Protein AF-D0MU44-F1 (afdb_monomer_lite)

Sequence (101 aa):
MEDTTGSRAKLRHSKRHGQLVLDAGSQSVQLVYPRIGRFFQRKFEQPLKCVMGRKLLRVYSSNGKRNFTCRLLSEDDATKCSETLRSFGVEVIAVGELMLR

Structure (mmCIF, N/CA/C/O backbone):
data_AF-D0MU44-F1
#
_entry.id   AF-D0MU44-F1
#
loop_
_atom_site.group_PDB
_atom_site.id
_atom_site.type_symbol
_atom_site.label_atom_id
_atom_site.label_alt_id
_atom_site.label_comp_id
_atom_site.label_asym_id
_atom_site.label_entity_id
_atom_site.label_seq_id
_atom_site.pdbx_PDB_ins_code
_atom_site.Cartn_x
_atom_site.Cartn_y
_atom_site.Cartn_z
_atom_site.occupancy
_atom_site.B_iso_or_equiv
_atom_site.auth_seq_id
_atom_site.auth_comp_id
_atom_site.auth_asym_id
_atom_site.auth_atom_id
_atom_site.pdbx_PDB_model_num
ATOM 1 N N . MET A 1 1 ? 22.791 -24.410 15.882 1.00 42.50 1 MET A N 1
ATOM 2 C CA . MET A 1 1 ? 22.429 -22.992 16.082 1.00 42.50 1 MET A CA 1
ATOM 3 C C . MET A 1 1 ? 23.494 -22.190 15.364 1.00 42.50 1 MET A C 1
ATOM 5 O O . MET A 1 1 ? 24.543 -21.955 15.937 1.00 42.50 1 MET A O 1
ATOM 9 N N . GLU A 1 2 ? 23.286 -21.900 14.082 1.00 28.64 2 GLU A N 1
ATOM 10 C CA . GLU A 1 2 ? 24.270 -21.185 13.265 1.00 28.64 2 GLU A CA 1
ATOM 11 C C . GLU A 1 2 ? 23.559 -20.116 12.446 1.00 28.64 2 GLU A C 1
ATOM 13 O O . GLU A 1 2 ? 22.727 -20.387 11.576 1.00 28.64 2 GLU A O 1
ATOM 18 N N . ASP A 1 3 ? 23.869 -18.883 12.821 1.00 39.47 3 ASP A N 1
ATOM 19 C CA . ASP A 1 3 ? 23.410 -17.652 12.212 1.00 39.47 3 ASP A CA 1
ATOM 20 C C . ASP A 1 3 ? 24.081 -17.504 10.838 1.00 39.47 3 ASP A C 1
ATOM 22 O O . ASP A 1 3 ? 25.163 -16.945 10.685 1.00 39.47 3 ASP A O 1
ATOM 26 N N . THR A 1 4 ? 23.451 -18.073 9.811 1.00 34.09 4 THR A N 1
ATOM 27 C CA . THR A 1 4 ? 23.919 -18.034 8.413 1.00 34.09 4 THR A CA 1
ATOM 28 C C . THR A 1 4 ? 23.493 -16.762 7.681 1.00 34.09 4 THR A C 1
ATOM 30 O O . THR A 1 4 ? 23.501 -16.702 6.449 1.00 34.09 4 THR A O 1
ATOM 33 N N . THR A 1 5 ? 23.164 -15.690 8.405 1.00 46.28 5 THR A N 1
ATOM 34 C CA . THR A 1 5 ? 22.953 -14.376 7.792 1.00 46.28 5 THR A CA 1
ATOM 35 C C . THR A 1 5 ? 24.236 -13.560 7.808 1.00 46.28 5 THR A C 1
ATOM 37 O O . THR A 1 5 ? 24.330 -12.484 8.393 1.00 46.28 5 THR A O 1
ATOM 40 N N . GLY A 1 6 ? 25.233 -14.087 7.087 1.00 35.84 6 GLY A N 1
ATOM 41 C CA . GLY A 1 6 ? 26.425 -13.347 6.697 1.00 35.84 6 GLY A CA 1
ATOM 42 C C . GLY A 1 6 ? 26.045 -11.945 6.226 1.00 35.84 6 GLY A C 1
ATOM 43 O O . GLY A 1 6 ? 25.083 -11.771 5.476 1.00 35.84 6 GLY A O 1
ATOM 44 N N . SER A 1 7 ? 26.793 -10.970 6.737 1.00 44.56 7 SER A N 1
ATOM 45 C CA . SER A 1 7 ? 26.678 -9.517 6.598 1.00 44.56 7 SER A CA 1
ATOM 46 C C . SER A 1 7 ? 26.436 -9.027 5.156 1.00 44.56 7 SER A C 1
ATOM 48 O O . SER A 1 7 ? 27.293 -8.428 4.511 1.00 44.56 7 SER A O 1
ATOM 50 N N . ARG A 1 8 ? 25.247 -9.283 4.604 1.00 49.78 8 ARG A N 1
ATOM 51 C CA . ARG A 1 8 ? 24.791 -8.734 3.326 1.00 49.78 8 ARG A CA 1
ATOM 52 C C . ARG A 1 8 ? 24.246 -7.355 3.629 1.00 49.78 8 ARG A C 1
ATOM 54 O O . ARG A 1 8 ? 23.209 -7.242 4.282 1.00 49.78 8 ARG A O 1
ATOM 61 N N . ALA A 1 9 ? 24.975 -6.326 3.200 1.00 51.66 9 ALA A N 1
ATOM 62 C CA . ALA A 1 9 ? 24.614 -4.921 3.340 1.00 51.66 9 ALA A CA 1
ATOM 63 C C . ALA A 1 9 ? 23.099 -4.736 3.157 1.00 51.66 9 ALA A C 1
ATOM 65 O O . ALA A 1 9 ? 22.578 -4.844 2.047 1.00 51.66 9 ALA A O 1
ATOM 66 N N . LYS A 1 10 ? 22.376 -4.534 4.270 1.00 56.22 10 LYS A N 1
ATOM 67 C CA . LYS A 1 10 ? 20.921 -4.357 4.258 1.00 56.22 10 LYS A CA 1
ATOM 68 C C . LYS A 1 10 ? 20.635 -3.180 3.342 1.00 56.22 10 LYS A C 1
ATOM 70 O O . LYS A 1 10 ? 21.010 -2.053 3.664 1.00 56.22 10 LYS A O 1
ATOM 75 N N . LEU A 1 11 ? 20.002 -3.445 2.204 1.00 60.81 11 LEU A N 1
ATOM 76 C CA . LEU A 1 11 ? 19.701 -2.420 1.221 1.00 60.81 11 LEU A CA 1
ATOM 77 C C . LEU A 1 11 ? 18.676 -1.456 1.840 1.00 60.81 11 LEU A C 1
ATOM 79 O O . LEU A 1 11 ? 17.478 -1.728 1.858 1.00 60.81 11 LEU A O 1
ATOM 83 N N . ARG A 1 12 ? 19.159 -0.362 2.443 1.00 65.62 12 ARG A N 1
ATOM 84 C CA . ARG A 1 12 ? 18.305 0.642 3.099 1.00 65.62 12 ARG A CA 1
ATOM 85 C C . ARG A 1 12 ? 17.543 1.482 2.077 1.00 65.62 12 ARG A C 1
ATOM 87 O O . ARG A 1 12 ? 16.447 1.942 2.370 1.00 65.62 12 ARG A O 1
ATOM 94 N N . HIS A 1 13 ? 18.118 1.660 0.889 1.00 70.25 13 HIS A N 1
ATOM 95 C CA . HIS A 1 13 ? 17.549 2.441 -0.199 1.00 70.25 13 HIS A CA 1
ATOM 96 C C . HIS A 1 13 ? 17.926 1.822 -1.551 1.00 70.25 13 HIS A C 1
ATOM 98 O O . HIS A 1 13 ? 19.035 1.315 -1.721 1.00 70.25 13 HIS A O 1
ATOM 104 N N . SER A 1 14 ? 17.001 1.861 -2.510 1.00 74.94 14 SER A N 1
ATOM 105 C CA . SER A 1 14 ? 17.200 1.379 -3.877 1.00 74.94 14 SER A CA 1
ATOM 106 C C . SER A 1 14 ? 16.534 2.329 -4.856 1.00 74.94 14 SER A C 1
ATOM 108 O O . SER A 1 14 ? 15.404 2.746 -4.626 1.00 74.94 14 SER A O 1
ATOM 110 N N . LYS A 1 15 ? 17.199 2.595 -5.983 1.00 80.56 15 LYS A N 1
ATOM 111 C CA . LYS A 1 15 ? 16.575 3.220 -7.161 1.00 80.56 15 LYS A CA 1
ATOM 112 C C . LYS A 1 15 ? 16.070 2.188 -8.180 1.00 80.56 15 LYS A C 1
ATOM 114 O O . LYS A 1 15 ? 15.607 2.562 -9.249 1.00 80.56 15 LYS A O 1
ATOM 119 N N . ARG A 1 16 ? 16.229 0.888 -7.902 1.00 84.31 16 ARG A N 1
ATOM 120 C CA . ARG A 1 16 ? 15.842 -0.181 -8.835 1.00 84.31 16 ARG A CA 1
ATOM 121 C C . ARG A 1 16 ? 14.328 -0.362 -8.839 1.00 84.31 16 ARG A C 1
ATOM 123 O O . ARG A 1 16 ? 13.676 -0.088 -7.840 1.00 84.31 16 ARG A O 1
ATOM 130 N N . HIS A 1 17 ? 13.790 -0.889 -9.933 1.00 87.06 17 HIS A N 1
ATOM 131 C CA . HIS A 1 17 ? 12.416 -1.380 -9.945 1.00 87.06 17 HIS A CA 1
ATOM 132 C C . HIS A 1 17 ? 12.327 -2.712 -9.197 1.00 87.06 17 HIS A C 1
ATOM 134 O O . HIS A 1 17 ? 13.216 -3.564 -9.297 1.00 87.06 17 HIS A O 1
ATOM 140 N N . GLY A 1 18 ? 11.259 -2.854 -8.423 1.00 88.00 18 GLY A N 1
ATOM 141 C CA . GLY A 1 18 ? 10.900 -4.064 -7.700 1.00 88.00 18 GLY A CA 1
ATOM 142 C C . GLY A 1 18 ? 9.417 -4.358 -7.886 1.00 88.00 18 GLY A C 1
ATOM 143 O O . GLY A 1 18 ? 8.705 -3.605 -8.546 1.00 88.00 18 GLY A O 1
ATOM 144 N N . GLN A 1 19 ? 8.965 -5.451 -7.289 1.00 90.12 19 GLN A N 1
ATOM 145 C CA . GLN A 1 19 ? 7.572 -5.865 -7.293 1.00 90.12 19 GLN A CA 1
ATOM 146 C C . GLN A 1 19 ? 6.979 -5.645 -5.902 1.00 90.12 19 GLN A C 1
ATOM 148 O O . GLN A 1 19 ? 7.497 -6.178 -4.916 1.00 90.12 19 GLN A O 1
ATOM 153 N N . LEU A 1 20 ? 5.906 -4.856 -5.837 1.00 92.25 20 LEU A N 1
ATOM 154 C CA . LEU A 1 20 ? 5.029 -4.772 -4.675 1.00 92.25 20 LEU A CA 1
ATOM 155 C C . LEU A 1 20 ? 3.900 -5.788 -4.871 1.00 92.25 20 LEU A C 1
ATOM 157 O O . LEU A 1 20 ? 3.189 -5.734 -5.869 1.00 92.25 20 LEU A O 1
ATOM 161 N N . VAL A 1 21 ? 3.763 -6.721 -3.938 1.00 92.56 21 VAL A N 1
ATOM 162 C CA . VAL A 1 21 ? 2.729 -7.756 -3.930 1.00 92.56 21 VAL A CA 1
ATOM 163 C C . VAL A 1 21 ? 1.800 -7.476 -2.758 1.00 92.56 21 VAL A C 1
ATOM 165 O O . VAL A 1 21 ? 2.260 -7.348 -1.622 1.00 92.56 21 VAL A O 1
ATOM 168 N N . LEU A 1 22 ? 0.507 -7.368 -3.048 1.00 92.94 22 LEU A N 1
ATOM 169 C CA . LEU A 1 22 ? -0.564 -7.250 -2.066 1.00 92.94 22 LEU A CA 1
ATOM 170 C C . LEU A 1 22 ? -1.386 -8.533 -2.161 1.00 92.94 22 LEU A C 1
ATOM 172 O O . LEU A 1 22 ? -1.893 -8.850 -3.234 1.00 92.94 22 LEU A O 1
ATOM 176 N N . ASP A 1 23 ? -1.482 -9.277 -1.068 1.00 91.50 23 ASP A N 1
ATOM 177 C CA . ASP A 1 23 ? -2.239 -10.524 -1.011 1.00 91.50 23 ASP A CA 1
ATOM 178 C C . ASP A 1 23 ? -3.396 -10.361 -0.028 1.00 91.50 23 ASP A C 1
ATOM 180 O O . ASP A 1 23 ? -3.188 -10.270 1.182 1.00 91.50 23 ASP A O 1
ATOM 184 N N . ALA A 1 24 ? -4.612 -10.316 -0.573 1.00 87.06 24 ALA A N 1
ATOM 185 C CA . ALA A 1 24 ? -5.841 -10.177 0.197 1.00 87.06 24 ALA A CA 1
ATOM 186 C C . ALA A 1 24 ? -6.180 -11.419 1.018 1.00 87.06 24 ALA A C 1
ATOM 188 O O . ALA A 1 24 ? -6.709 -11.284 2.118 1.00 87.06 24 ALA A O 1
ATOM 189 N N . GLY A 1 25 ? -5.844 -12.612 0.517 1.00 88.75 25 GLY A N 1
ATOM 190 C CA . GLY A 1 25 ? -6.128 -13.865 1.211 1.00 88.75 25 GLY A CA 1
ATOM 191 C C . GLY A 1 25 ? -5.303 -13.996 2.486 1.00 88.75 25 GLY A C 1
ATOM 192 O O . GLY A 1 25 ? -5.830 -14.369 3.529 1.00 88.75 25 GLY A O 1
ATOM 193 N N . SER A 1 26 ? -4.022 -13.624 2.423 1.00 89.75 26 SER A N 1
ATOM 194 C CA . SER A 1 26 ? -3.139 -13.616 3.598 1.00 89.75 26 SER A CA 1
ATOM 195 C C . SER A 1 26 ? -3.054 -12.267 4.320 1.00 89.75 26 SER A C 1
ATOM 197 O O . SER A 1 26 ? -2.271 -12.138 5.263 1.00 89.75 26 SER A O 1
ATOM 199 N N . GLN A 1 27 ? -3.818 -11.261 3.874 1.00 91.94 27 GLN A N 1
ATOM 200 C CA . GLN A 1 27 ? -3.754 -9.870 4.343 1.00 91.94 27 GLN A CA 1
ATOM 201 C C . GLN A 1 27 ? -2.308 -9.386 4.505 1.00 91.94 27 GLN A C 1
ATOM 203 O O . GLN A 1 27 ? -1.894 -8.898 5.562 1.00 91.94 27 GLN A O 1
ATOM 208 N N . SER A 1 28 ? -1.498 -9.591 3.467 1.00 93.12 28 SER A N 1
ATOM 209 C CA . SER A 1 28 ? -0.066 -9.340 3.534 1.00 93.12 28 SER A CA 1
ATOM 210 C C . SER A 1 28 ? 0.443 -8.455 2.411 1.00 93.12 28 SER A C 1
ATOM 212 O O . SER A 1 28 ? -0.122 -8.359 1.323 1.00 93.12 28 SER A O 1
ATOM 214 N N . VAL A 1 29 ? 1.537 -7.762 2.712 1.00 94.25 29 VAL A N 1
ATOM 215 C CA . VAL A 1 29 ? 2.187 -6.826 1.800 1.00 94.25 29 VAL A CA 1
ATOM 216 C C . VAL A 1 29 ? 3.656 -7.181 1.703 1.00 94.25 29 VAL A C 1
ATOM 218 O O . VAL A 1 29 ? 4.343 -7.271 2.723 1.00 94.25 29 VAL A O 1
ATOM 221 N N . GLN A 1 30 ? 4.159 -7.334 0.481 1.00 92.50 30 GLN A N 1
ATOM 222 C CA . GLN A 1 30 ? 5.534 -7.727 0.229 1.00 92.50 30 GLN A CA 1
ATOM 223 C C . GLN A 1 30 ? 6.205 -6.864 -0.841 1.00 92.50 30 GLN A C 1
ATOM 225 O O . GLN A 1 30 ? 5.663 -6.672 -1.919 1.00 92.50 30 GLN A O 1
ATOM 230 N N . LEU A 1 31 ? 7.430 -6.403 -0.577 1.00 91.19 31 LEU A N 1
ATOM 231 C CA . LEU A 1 3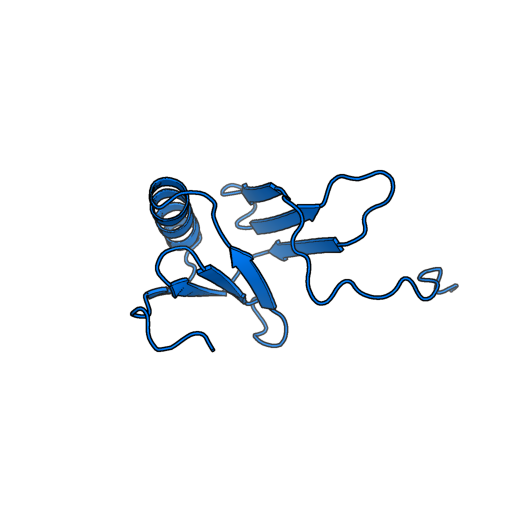1 ? 8.282 -5.742 -1.572 1.00 91.19 31 LEU A CA 1
ATOM 232 C C . LEU A 1 31 ? 9.497 -6.617 -1.895 1.00 91.19 31 LEU A C 1
ATOM 234 O O . LEU A 1 31 ? 10.209 -7.032 -0.976 1.00 91.19 31 LEU A O 1
ATOM 238 N N . VAL A 1 32 ? 9.747 -6.877 -3.184 1.00 86.88 32 VAL A N 1
ATOM 239 C CA . VAL A 1 32 ? 10.842 -7.734 -3.683 1.00 86.88 32 VAL A CA 1
ATOM 240 C C . VAL A 1 32 ? 11.626 -7.045 -4.800 1.00 86.88 32 VAL A C 1
ATOM 242 O O . VAL A 1 32 ? 11.033 -6.500 -5.724 1.00 86.88 32 VAL A O 1
ATOM 245 N N . TYR A 1 33 ? 12.960 -7.142 -4.779 1.00 85.56 33 TYR A N 1
ATOM 246 C CA . TYR A 1 33 ? 13.815 -6.772 -5.919 1.00 85.56 33 TYR A CA 1
ATOM 247 C C . TYR A 1 33 ? 14.407 -8.021 -6.602 1.00 85.56 33 TYR A C 1
ATOM 249 O O . TYR A 1 33 ? 15.330 -8.632 -6.051 1.00 85.56 33 TYR A O 1
ATOM 257 N N . PRO A 1 34 ? 13.924 -8.409 -7.796 1.00 66.25 34 PRO A N 1
ATOM 258 C CA . PRO A 1 34 ? 14.379 -9.613 -8.483 1.00 66.25 34 PRO A CA 1
ATOM 259 C C . PRO A 1 34 ? 15.609 -9.321 -9.356 1.00 66.25 34 PRO A C 1
ATOM 261 O O . PRO A 1 34 ? 15.490 -9.037 -10.542 1.00 66.25 34 PRO A O 1
ATOM 264 N N . ARG A 1 35 ? 16.819 -9.383 -8.787 1.00 64.94 35 ARG A N 1
ATOM 265 C CA . ARG A 1 35 ? 18.059 -9.587 -9.563 1.00 64.94 35 ARG A CA 1
ATOM 266 C C . ARG A 1 35 ? 18.991 -10.520 -8.785 1.00 64.94 35 ARG A C 1
ATOM 268 O O . ARG A 1 35 ? 19.544 -10.108 -7.779 1.00 64.94 35 ARG A O 1
ATOM 275 N N . ILE A 1 36 ? 19.071 -11.776 -9.235 1.00 55.12 36 ILE A N 1
ATOM 276 C CA . ILE A 1 36 ? 20.099 -12.816 -8.985 1.00 55.12 36 ILE A CA 1
ATOM 277 C C . ILE A 1 36 ? 20.673 -12.889 -7.552 1.00 55.12 36 ILE A C 1
ATOM 279 O O . ILE A 1 36 ? 21.879 -12.913 -7.339 1.00 55.12 36 ILE A O 1
ATOM 283 N N . GLY A 1 37 ? 19.791 -12.933 -6.553 1.00 55.91 37 GLY A N 1
ATOM 284 C CA . GLY A 1 37 ? 20.162 -13.034 -5.138 1.00 55.91 37 GLY A CA 1
ATOM 285 C C . GLY A 1 37 ? 19.472 -11.944 -4.335 1.00 55.91 37 GLY A C 1
ATOM 286 O O . GLY A 1 37 ? 19.890 -10.797 -4.356 1.00 55.91 37 GLY A O 1
ATOM 287 N N . ARG A 1 38 ? 18.367 -12.295 -3.665 1.00 61.44 38 ARG A N 1
ATOM 288 C CA . ARG A 1 38 ? 17.451 -11.393 -2.936 1.00 61.44 38 ARG A CA 1
ATOM 289 C C . ARG A 1 38 ? 18.191 -10.306 -2.132 1.00 61.44 38 ARG A C 1
ATOM 291 O O . ARG A 1 38 ? 18.567 -10.528 -0.986 1.00 61.44 38 ARG A O 1
ATOM 298 N N . PHE A 1 39 ? 18.358 -9.119 -2.719 1.00 67.19 39 PHE A N 1
ATOM 299 C CA . PHE A 1 39 ? 19.013 -7.979 -2.061 1.00 67.19 39 PHE A CA 1
ATOM 300 C C . PHE A 1 39 ? 18.104 -7.300 -1.035 1.00 67.19 39 PHE A C 1
ATOM 302 O O . PHE A 1 39 ? 18.576 -6.744 -0.047 1.00 67.19 39 PHE A O 1
ATOM 309 N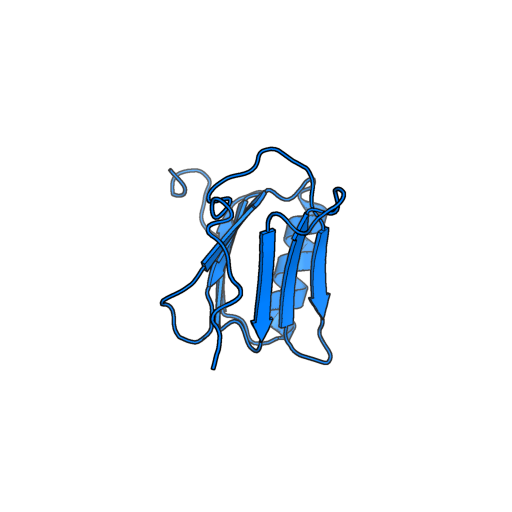 N . PHE A 1 40 ? 16.791 -7.352 -1.263 1.00 75.94 40 PHE A N 1
ATOM 310 C CA . PHE A 1 40 ? 15.792 -6.900 -0.309 1.00 75.94 40 PHE A CA 1
ATOM 311 C C . PHE A 1 40 ? 14.454 -7.582 -0.607 1.00 75.94 40 PHE A C 1
ATOM 313 O O . PHE A 1 40 ? 13.924 -7.497 -1.718 1.00 75.94 40 PHE A O 1
ATOM 320 N N . GLN A 1 41 ? 13.938 -8.275 0.403 1.00 85.19 41 GLN A N 1
ATOM 321 C CA . GLN A 1 41 ? 12.593 -8.828 0.455 1.00 85.19 41 GLN A CA 1
ATOM 322 C C . GLN A 1 41 ? 12.036 -8.508 1.836 1.00 85.19 41 GLN A C 1
ATOM 324 O O . GLN A 1 41 ? 12.687 -8.780 2.847 1.00 85.19 41 GLN A O 1
ATOM 329 N N . ARG A 1 42 ? 10.836 -7.938 1.891 1.00 87.19 42 ARG A N 1
ATOM 330 C CA . ARG A 1 42 ? 10.164 -7.671 3.161 1.00 87.19 42 ARG A CA 1
ATOM 331 C C . ARG A 1 42 ? 8.683 -7.924 3.021 1.00 87.19 42 ARG A C 1
ATOM 333 O O . ARG A 1 42 ? 8.071 -7.314 2.156 1.00 87.19 42 ARG A O 1
ATOM 340 N N . LYS A 1 43 ? 8.158 -8.806 3.867 1.00 90.38 43 LYS A N 1
ATOM 341 C CA . LYS A 1 43 ? 6.736 -9.119 3.996 1.00 90.38 43 LYS A CA 1
ATOM 342 C C . LYS A 1 43 ? 6.242 -8.603 5.344 1.00 90.38 43 LYS A C 1
ATOM 344 O O . LYS A 1 43 ? 6.948 -8.740 6.346 1.00 90.38 43 LYS A O 1
ATOM 349 N N . PHE A 1 44 ? 5.056 -8.018 5.358 1.00 92.69 44 PHE A N 1
ATOM 350 C CA . PHE A 1 44 ? 4.286 -7.753 6.563 1.00 92.69 44 PHE A CA 1
ATOM 351 C C . PHE A 1 44 ? 2.960 -8.483 6.446 1.00 92.69 44 PHE A C 1
ATOM 353 O O . PHE A 1 44 ? 2.208 -8.235 5.510 1.00 92.69 44 PHE A O 1
ATOM 360 N N . GLU A 1 45 ? 2.712 -9.387 7.381 1.00 92.38 45 GLU A N 1
ATOM 361 C CA . GLU A 1 45 ? 1.396 -9.975 7.602 1.00 92.38 45 GLU A CA 1
ATOM 362 C C . GLU A 1 45 ? 0.619 -9.027 8.513 1.00 92.38 45 GLU A C 1
ATOM 364 O O . GLU A 1 45 ? 1.193 -8.496 9.470 1.00 92.38 45 GLU A O 1
ATOM 369 N N . GLN A 1 46 ? -0.639 -8.763 8.161 1.00 89.38 46 GLN A N 1
ATOM 370 C CA . GLN A 1 46 ? -1.519 -7.818 8.851 1.00 89.38 46 GLN A CA 1
ATOM 371 C C . GLN A 1 46 ? -0.871 -6.435 9.060 1.00 89.38 46 GLN A C 1
ATOM 373 O O . GLN A 1 46 ? -0.651 -6.002 10.196 1.00 89.38 46 GLN A O 1
ATOM 378 N N . PRO A 1 47 ? -0.491 -5.719 7.985 1.00 92.69 47 PRO A N 1
ATOM 379 C CA . PRO A 1 47 ? -0.017 -4.351 8.136 1.00 92.69 47 PRO A CA 1
ATOM 380 C C . PRO A 1 47 ? -1.107 -3.498 8.794 1.00 92.69 47 PRO A C 1
ATOM 382 O O . PRO A 1 47 ? -2.271 -3.592 8.430 1.00 92.69 47 PRO A O 1
ATOM 385 N N . LEU A 1 48 ? -0.735 -2.656 9.760 1.00 89.75 48 LEU A N 1
ATOM 386 C CA . LEU A 1 48 ? -1.718 -1.820 10.464 1.00 89.75 48 LEU A CA 1
ATOM 387 C C . LEU A 1 48 ? -1.890 -0.450 9.828 1.00 89.75 48 LEU A C 1
ATOM 389 O O . LEU A 1 48 ? -2.985 0.096 9.835 1.00 89.75 48 LEU A O 1
ATOM 393 N N . LYS A 1 49 ? -0.804 0.119 9.297 1.00 93.75 49 LYS A N 1
ATOM 394 C CA . LYS A 1 49 ? -0.796 1.501 8.825 1.00 93.75 49 LYS A CA 1
ATOM 395 C C . LYS A 1 49 ? -0.005 1.661 7.541 1.00 93.75 49 LYS A C 1
ATOM 397 O O . LYS A 1 49 ? 1.108 1.144 7.404 1.00 93.75 49 LYS A O 1
ATOM 402 N N . CYS A 1 50 ? -0.544 2.464 6.638 1.00 93.81 50 CYS A N 1
ATOM 403 C CA . CYS A 1 50 ? 0.119 2.919 5.435 1.00 93.81 50 CYS A CA 1
ATOM 404 C C . CYS A 1 50 ? 0.005 4.441 5.317 1.00 93.81 50 CYS A C 1
ATOM 406 O O . CYS A 1 50 ? -1.083 4.999 5.393 1.00 93.81 50 CYS A O 1
ATOM 408 N N . VAL A 1 51 ? 1.134 5.115 5.103 1.00 93.25 51 VAL A N 1
ATOM 409 C CA . VAL A 1 51 ? 1.164 6.542 4.760 1.00 93.25 51 VAL A CA 1
ATOM 410 C C . VAL A 1 51 ? 1.403 6.661 3.266 1.00 93.25 51 VAL A C 1
ATOM 412 O O . VAL A 1 51 ? 2.373 6.103 2.748 1.00 93.25 51 VAL A O 1
ATOM 415 N N . MET A 1 52 ? 0.528 7.386 2.582 1.00 90.44 52 MET A N 1
ATOM 416 C CA . MET A 1 52 ? 0.549 7.520 1.136 1.00 90.44 52 MET A CA 1
ATOM 417 C C . MET A 1 52 ? 0.597 8.995 0.735 1.00 90.44 52 MET A C 1
ATOM 419 O O . MET A 1 52 ? -0.305 9.761 1.050 1.00 90.44 52 MET A O 1
ATOM 423 N N . GLY A 1 53 ? 1.660 9.391 0.040 1.00 86.69 53 GLY A N 1
ATOM 424 C CA . GLY A 1 53 ? 1.678 10.595 -0.792 1.00 86.69 53 GLY A CA 1
ATOM 425 C C . GLY A 1 53 ? 1.392 10.231 -2.250 1.00 86.69 53 GLY A C 1
ATOM 426 O O . GLY A 1 53 ? 1.249 9.055 -2.571 1.00 86.69 53 GLY A O 1
ATOM 427 N N . ARG A 1 54 ? 1.392 11.214 -3.158 1.00 83.75 54 ARG A N 1
ATOM 428 C CA . ARG A 1 54 ? 0.990 11.058 -4.574 1.00 83.75 54 ARG A CA 1
ATOM 429 C C . ARG A 1 54 ? 1.427 9.747 -5.251 1.00 83.75 54 ARG A C 1
ATOM 431 O O . ARG A 1 54 ? 0.609 9.039 -5.816 1.00 83.75 54 ARG A O 1
ATOM 438 N N . LYS A 1 55 ? 2.718 9.412 -5.170 1.00 87.38 55 LYS A N 1
ATOM 439 C CA . LYS A 1 55 ? 3.272 8.125 -5.642 1.00 87.38 55 LYS A CA 1
ATOM 440 C C . LYS A 1 55 ? 4.153 7.443 -4.601 1.00 87.38 55 LYS A C 1
ATOM 442 O O . LYS A 1 55 ? 4.869 6.503 -4.927 1.00 87.38 55 LYS A O 1
ATOM 447 N N . LEU A 1 56 ? 4.199 7.953 -3.374 1.00 89.44 56 LEU A N 1
ATOM 448 C CA . LEU A 1 56 ? 5.100 7.450 -2.339 1.00 89.44 56 LEU A CA 1
ATOM 449 C C . LEU A 1 56 ? 4.284 6.710 -1.290 1.00 89.44 56 LEU A C 1
ATOM 451 O O . LEU A 1 56 ? 3.391 7.285 -0.684 1.00 89.44 56 LEU A O 1
ATOM 455 N N . LEU A 1 57 ? 4.624 5.450 -1.066 1.00 92.06 57 LEU A N 1
ATOM 456 C CA . LEU A 1 57 ? 3.934 4.561 -0.149 1.00 92.06 57 LEU A CA 1
ATOM 457 C C . LEU A 1 57 ? 4.899 4.158 0.960 1.00 92.06 57 LEU A C 1
ATOM 459 O O . LEU A 1 57 ? 5.989 3.656 0.677 1.00 92.06 57 LEU A O 1
ATOM 463 N N . ARG A 1 58 ? 4.500 4.337 2.218 1.00 93.00 58 ARG A N 1
ATOM 464 C CA . ARG A 1 58 ? 5.221 3.827 3.384 1.00 93.00 58 ARG A CA 1
ATOM 465 C C . ARG A 1 58 ? 4.318 2.906 4.187 1.00 93.00 58 ARG A C 1
ATOM 467 O O . ARG A 1 58 ? 3.381 3.363 4.835 1.00 93.00 58 ARG A O 1
ATOM 474 N N . VAL A 1 59 ? 4.653 1.622 4.191 1.00 93.38 59 VAL A N 1
ATOM 475 C CA . VAL A 1 59 ? 3.904 0.588 4.911 1.00 93.38 59 VAL A CA 1
ATOM 476 C C . VAL A 1 59 ? 4.608 0.283 6.219 1.00 93.38 59 VAL A C 1
ATOM 478 O O . VAL A 1 59 ? 5.819 0.041 6.234 1.00 93.38 59 VAL A O 1
ATOM 481 N N . TYR A 1 60 ? 3.848 0.278 7.306 1.00 93.00 60 TYR A N 1
ATOM 482 C CA . TYR A 1 60 ? 4.310 -0.065 8.641 1.00 93.00 60 TYR A CA 1
ATOM 483 C C . TYR A 1 60 ? 3.859 -1.484 8.996 1.00 93.00 60 TYR A C 1
ATOM 485 O O . TYR A 1 60 ? 2.742 -1.900 8.691 1.00 93.00 60 TYR A O 1
ATOM 493 N N . SER A 1 61 ? 4.733 -2.234 9.659 1.00 90.62 61 SER A N 1
ATOM 494 C CA . SER A 1 61 ? 4.372 -3.506 10.277 1.00 90.62 61 SER A CA 1
ATOM 495 C C . SER A 1 61 ? 3.375 -3.289 11.408 1.00 90.62 61 SER A C 1
ATOM 497 O O . SER A 1 61 ? 3.365 -2.223 12.025 1.00 90.62 61 SER A O 1
ATOM 499 N N . SER A 1 62 ? 2.651 -4.340 11.776 1.00 86.81 62 SER A N 1
ATOM 500 C CA . SER A 1 62 ? 1.715 -4.326 12.902 1.00 86.81 62 SER A CA 1
ATOM 501 C C . SER A 1 62 ? 2.312 -3.845 14.225 1.00 86.81 62 SER A C 1
ATOM 503 O O . SER A 1 62 ? 1.689 -3.096 14.959 1.00 86.81 62 SER A O 1
ATOM 505 N N . ASN A 1 63 ? 3.568 -4.167 14.528 1.00 82.19 63 ASN A N 1
ATOM 506 C CA . ASN A 1 63 ? 4.200 -3.674 15.759 1.00 82.19 63 ASN A CA 1
ATOM 507 C C . ASN A 1 63 ? 4.733 -2.225 15.679 1.00 82.19 63 ASN A C 1
ATOM 509 O O . ASN A 1 63 ? 5.413 -1.785 16.603 1.00 82.19 63 ASN A O 1
ATOM 513 N N . GLY A 1 64 ? 4.536 -1.512 14.562 1.00 77.62 64 GLY A N 1
ATOM 514 C CA . GLY A 1 64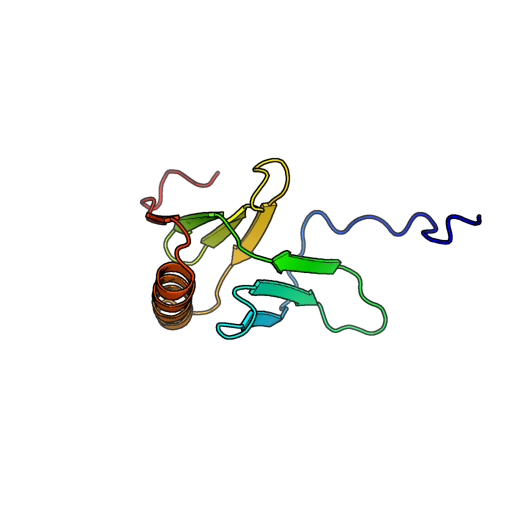 ? 4.992 -0.131 14.339 1.00 77.62 64 GLY A CA 1
ATOM 515 C C . GLY A 1 64 ? 6.513 0.082 14.248 1.00 77.62 64 GLY A C 1
ATOM 516 O O . GLY A 1 64 ? 6.962 1.092 13.707 1.00 77.62 64 GLY A O 1
ATOM 517 N N . LYS A 1 65 ? 7.337 -0.872 14.703 1.00 83.94 65 LYS A N 1
ATOM 518 C CA . LYS A 1 65 ? 8.809 -0.753 14.783 1.00 83.94 65 LYS A CA 1
ATOM 519 C C . LYS A 1 65 ? 9.505 -0.855 13.429 1.00 83.94 65 LYS A C 1
ATOM 521 O O . LYS A 1 65 ? 10.701 -0.596 13.304 1.00 83.94 65 LYS A O 1
ATOM 526 N N . ARG A 1 66 ? 8.794 -1.325 12.409 1.00 88.62 66 ARG A N 1
ATOM 527 C CA . ARG A 1 66 ? 9.352 -1.728 11.124 1.00 88.62 66 ARG A CA 1
ATOM 528 C C . ARG A 1 66 ? 8.508 -1.115 10.007 1.00 88.62 66 ARG A C 1
ATOM 530 O O . ARG A 1 66 ? 7.293 -1.178 10.039 1.00 88.62 66 ARG A O 1
ATOM 537 N N . ASN A 1 67 ? 9.152 -0.530 9.003 1.00 91.50 67 ASN A N 1
ATOM 538 C CA . ASN A 1 67 ? 8.474 -0.033 7.806 1.00 91.50 67 ASN A CA 1
ATOM 539 C C . ASN A 1 67 ? 9.342 -0.228 6.562 1.00 91.50 67 ASN A C 1
ATOM 541 O O . ASN A 1 67 ? 10.558 -0.426 6.674 1.00 91.50 67 ASN A O 1
ATOM 545 N N . PHE A 1 68 ? 8.723 -0.184 5.389 1.00 90.56 68 PHE A N 1
ATOM 546 C CA . PHE A 1 68 ? 9.428 0.062 4.137 1.00 90.56 68 PHE A CA 1
ATOM 547 C C . PHE A 1 68 ? 8.725 1.177 3.369 1.00 90.56 68 PHE A C 1
ATOM 549 O O . PHE A 1 68 ? 7.527 1.397 3.533 1.00 90.56 68 PHE A O 1
ATOM 556 N N . THR A 1 69 ? 9.492 1.884 2.54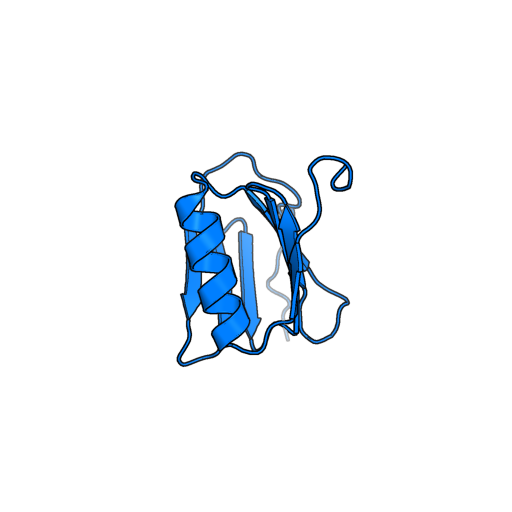6 1.00 91.00 69 THR A N 1
ATOM 557 C CA . THR A 1 69 ? 8.975 2.918 1.649 1.00 91.00 69 THR A CA 1
ATOM 558 C C . THR A 1 69 ? 9.279 2.514 0.212 1.00 91.00 69 THR A C 1
ATOM 560 O O . THR A 1 69 ? 10.394 2.075 -0.075 1.00 91.00 69 THR A O 1
ATOM 563 N N . CYS A 1 70 ? 8.311 2.658 -0.686 1.00 91.06 70 CYS A N 1
ATOM 564 C CA . CYS A 1 70 ? 8.508 2.495 -2.121 1.00 91.06 70 CYS A CA 1
ATOM 565 C C . CYS A 1 70 ? 7.783 3.593 -2.896 1.00 91.06 70 CYS A C 1
ATOM 567 O O . CYS A 1 70 ? 6.793 4.158 -2.431 1.00 91.06 70 CYS A O 1
ATOM 569 N N . ARG A 1 71 ? 8.288 3.888 -4.093 1.00 91.25 71 ARG A N 1
ATOM 570 C CA . ARG A 1 71 ? 7.622 4.766 -5.050 1.00 91.25 71 ARG A CA 1
ATOM 571 C C . ARG A 1 71 ? 6.887 3.909 -6.077 1.00 91.25 71 ARG A C 1
ATOM 573 O O . ARG A 1 71 ? 7.489 3.008 -6.653 1.00 91.25 71 ARG A O 1
ATOM 580 N N . LEU A 1 72 ? 5.609 4.194 -6.275 1.00 91.75 72 LEU A N 1
ATOM 581 C CA . LEU A 1 72 ? 4.761 3.588 -7.293 1.00 91.75 72 LEU A CA 1
ATOM 582 C C . LEU A 1 72 ? 4.996 4.282 -8.640 1.00 91.75 72 LEU A C 1
ATOM 584 O O . LEU A 1 72 ? 5.403 5.446 -8.690 1.00 91.75 72 LEU A O 1
ATOM 588 N N . LEU A 1 73 ? 4.796 3.551 -9.735 1.00 90.56 73 LEU A N 1
ATOM 589 C CA . LEU A 1 73 ? 5.119 4.037 -11.078 1.00 90.56 73 LEU A CA 1
ATOM 590 C C . LEU A 1 73 ? 4.030 4.986 -11.604 1.00 90.56 73 LEU A C 1
ATOM 592 O O . LEU A 1 73 ? 4.336 6.034 -12.188 1.00 90.56 73 LEU A O 1
ATOM 596 N N . SER A 1 74 ? 2.768 4.676 -11.315 1.00 90.19 74 SER A N 1
ATOM 597 C CA . SER A 1 74 ? 1.601 5.453 -11.735 1.00 90.19 74 SER A CA 1
ATOM 598 C C . SER A 1 74 ? 0.726 5.889 -10.554 1.00 90.19 74 SER A C 1
ATOM 600 O O . SER A 1 74 ? 0.893 5.419 -9.428 1.00 90.19 74 SER A O 1
ATOM 602 N N . GLU A 1 75 ? -0.176 6.839 -10.809 1.00 87.88 75 GLU A N 1
ATOM 603 C CA . GLU A 1 75 ? -1.214 7.232 -9.843 1.00 87.88 75 GLU A CA 1
ATOM 604 C C . GLU A 1 75 ? -2.295 6.148 -9.727 1.00 87.88 75 GLU A C 1
ATOM 606 O O . GLU A 1 75 ? -2.749 5.863 -8.624 1.00 87.88 75 GLU A O 1
ATOM 611 N N . ASP A 1 76 ? -2.608 5.450 -10.822 1.00 90.69 76 ASP A N 1
ATOM 612 C CA . ASP A 1 76 ? -3.532 4.309 -10.816 1.00 90.69 76 ASP A CA 1
ATOM 613 C C . ASP A 1 76 ? -3.052 3.178 -9.898 1.00 90.69 76 ASP A C 1
ATOM 615 O O . ASP A 1 76 ? -3.844 2.594 -9.157 1.00 90.69 76 ASP A O 1
ATOM 619 N N . ASP A 1 77 ? -1.745 2.888 -9.895 1.00 90.19 77 ASP A N 1
ATOM 620 C CA . ASP A 1 77 ? -1.153 1.923 -8.962 1.00 90.19 77 ASP A CA 1
ATOM 621 C C . ASP A 1 77 ? -1.314 2.381 -7.508 1.00 90.19 77 ASP A C 1
ATOM 623 O O . ASP A 1 77 ? -1.526 1.553 -6.622 1.00 90.19 77 ASP A O 1
ATOM 627 N N . ALA A 1 78 ? -1.223 3.691 -7.248 1.00 89.56 78 ALA A N 1
ATOM 628 C CA . ALA A 1 78 ? -1.438 4.254 -5.917 1.00 89.56 78 ALA A CA 1
ATOM 629 C C . ALA A 1 78 ? -2.891 4.086 -5.469 1.00 89.56 78 ALA A C 1
ATOM 631 O O . ALA A 1 78 ? -3.128 3.617 -4.354 1.00 89.56 78 ALA A O 1
ATOM 632 N N . THR A 1 79 ? -3.847 4.366 -6.354 1.00 90.31 79 THR A N 1
ATOM 633 C CA . THR A 1 79 ? -5.278 4.165 -6.100 1.00 90.31 79 THR A CA 1
ATOM 634 C C . THR A 1 79 ? -5.578 2.702 -5.779 1.00 90.31 79 THR A C 1
ATOM 636 O O . THR A 1 79 ? -6.034 2.413 -4.670 1.00 90.31 79 THR A O 1
ATOM 639 N N . LYS A 1 80 ? -5.196 1.769 -6.663 1.00 91.25 80 LYS A N 1
ATOM 640 C CA . LYS A 1 80 ? -5.409 0.321 -6.470 1.00 91.25 80 LYS A CA 1
ATOM 641 C C . LYS A 1 80 ? -4.758 -0.201 -5.191 1.00 91.25 80 LYS A C 1
ATOM 643 O O . LYS A 1 80 ? -5.348 -0.998 -4.461 1.00 91.25 80 LYS A O 1
ATOM 648 N N . CYS A 1 81 ? -3.539 0.257 -4.900 1.00 92.19 81 CYS A N 1
ATOM 649 C CA . CYS A 1 81 ? -2.825 -0.115 -3.684 1.00 92.19 81 CYS A CA 1
ATOM 650 C C . CYS A 1 81 ? -3.565 0.375 -2.435 1.00 92.19 81 CYS A C 1
ATOM 652 O O . CYS A 1 81 ? -3.747 -0.390 -1.490 1.00 92.19 81 CYS A O 1
ATOM 654 N N . SER A 1 82 ? -4.053 1.618 -2.442 1.00 91.75 82 SER A N 1
ATOM 655 C CA . SER A 1 82 ? -4.798 2.189 -1.318 1.00 91.75 82 SER A CA 1
ATOM 656 C C . SER A 1 82 ? -6.114 1.462 -1.042 1.00 91.75 82 SER A C 1
ATOM 658 O O . SER A 1 82 ? -6.426 1.187 0.114 1.00 91.75 82 SER A O 1
ATOM 660 N N . GLU A 1 83 ? -6.857 1.099 -2.087 1.00 92.88 83 GLU A N 1
ATOM 661 C CA . GLU A 1 83 ? -8.115 0.353 -1.980 1.00 92.88 83 GLU A CA 1
ATOM 662 C C . GLU A 1 83 ? -7.876 -1.049 -1.425 1.00 92.88 83 GLU A C 1
ATOM 664 O O . GLU A 1 83 ? -8.553 -1.479 -0.493 1.00 92.88 83 GLU A O 1
ATOM 669 N N . THR A 1 84 ? -6.849 -1.725 -1.939 1.00 93.69 84 THR A N 1
ATOM 670 C CA . THR A 1 84 ? -6.459 -3.063 -1.487 1.00 93.69 84 THR A CA 1
ATOM 671 C C . THR A 1 84 ? -5.989 -3.046 -0.030 1.00 93.69 84 THR A C 1
ATOM 673 O O . THR A 1 84 ? -6.379 -3.889 0.764 1.00 93.69 84 THR A O 1
ATOM 676 N N . LEU A 1 85 ? -5.195 -2.054 0.379 1.00 93.12 85 LEU A N 1
ATOM 677 C CA . LEU A 1 85 ? -4.771 -1.928 1.776 1.00 93.12 85 LEU A CA 1
ATOM 678 C C . LEU A 1 85 ? -5.958 -1.654 2.710 1.00 93.12 85 LEU A C 1
ATOM 680 O O . LEU A 1 85 ? -6.043 -2.257 3.778 1.00 93.12 85 LEU A O 1
ATOM 684 N N . ARG A 1 86 ? -6.910 -0.808 2.298 1.00 92.94 86 ARG A N 1
ATOM 685 C CA . ARG A 1 86 ? -8.142 -0.580 3.071 1.00 92.94 86 ARG A CA 1
ATOM 686 C C . ARG A 1 86 ? -8.967 -1.856 3.220 1.00 92.94 86 ARG A C 1
ATOM 688 O O . ARG A 1 86 ? -9.499 -2.085 4.301 1.00 92.94 86 ARG A O 1
ATOM 695 N N . SER A 1 87 ? -9.040 -2.705 2.192 1.00 92.50 87 SER A N 1
ATOM 696 C CA . SER A 1 87 ? -9.762 -3.983 2.290 1.00 92.50 87 SER A CA 1
ATOM 697 C C . SER A 1 87 ? -9.093 -4.982 3.243 1.00 92.50 87 SER A C 1
ATOM 699 O O . SER A 1 87 ? -9.767 -5.859 3.776 1.00 92.50 87 SER A O 1
ATOM 701 N N . PHE A 1 88 ? -7.798 -4.816 3.535 1.00 91.00 88 PHE A N 1
ATOM 702 C CA . PHE A 1 88 ? -7.099 -5.588 4.571 1.00 91.00 88 PHE A CA 1
ATOM 703 C C . PHE A 1 88 ? -7.387 -5.069 5.990 1.00 91.00 88 PHE A C 1
ATOM 705 O O . PHE A 1 88 ? -6.936 -5.676 6.957 1.00 91.00 88 PHE A O 1
ATOM 712 N N . GLY A 1 89 ? -8.084 -3.934 6.130 1.00 90.38 89 GLY A N 1
ATOM 713 C CA . GLY A 1 89 ? -8.235 -3.219 7.399 1.00 90.38 89 GLY A CA 1
ATOM 714 C C . GLY A 1 89 ? -7.029 -2.347 7.768 1.00 90.38 89 GLY A C 1
ATOM 715 O O . GLY A 1 89 ? -6.907 -1.932 8.918 1.00 90.38 89 GLY A O 1
ATOM 716 N N . VAL A 1 90 ? -6.127 -2.061 6.819 1.00 93.62 90 VAL A N 1
ATOM 717 C CA . VAL A 1 90 ? -4.978 -1.169 7.042 1.00 93.62 90 VAL A CA 1
ATOM 718 C C . VAL A 1 90 ? -5.469 0.278 7.087 1.00 93.62 90 VAL A C 1
ATOM 720 O O . VAL A 1 90 ? -6.144 0.746 6.168 1.00 93.62 90 VAL A O 1
ATOM 723 N N . GLU A 1 91 ? -5.055 1.034 8.101 1.00 93.94 91 GLU A N 1
ATOM 724 C CA . GLU 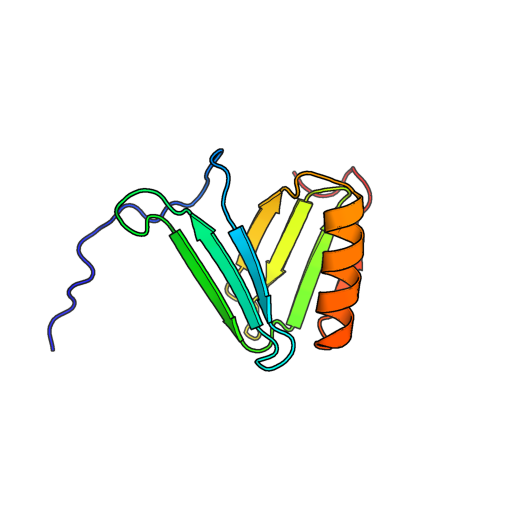A 1 91 ? -5.269 2.479 8.155 1.00 93.94 91 GLU A CA 1
ATOM 725 C C . GLU A 1 91 ? -4.444 3.172 7.056 1.00 93.94 91 GLU A C 1
ATOM 727 O O . GLU A 1 91 ? -3.209 3.183 7.099 1.00 93.94 91 GLU A O 1
ATOM 732 N N . VAL A 1 92 ? -5.113 3.755 6.055 1.00 93.69 92 VAL A N 1
ATOM 733 C CA . VAL A 1 92 ? -4.456 4.487 4.959 1.00 93.69 92 VAL A CA 1
ATOM 734 C C . VAL A 1 92 ? -4.554 5.993 5.188 1.00 93.69 92 VAL A C 1
ATOM 736 O O . VAL A 1 92 ? -5.617 6.589 5.023 1.00 93.69 92 VAL A O 1
ATOM 739 N N . ILE A 1 93 ? -3.417 6.613 5.496 1.00 93.31 93 ILE A N 1
ATOM 740 C CA . ILE A 1 93 ? -3.278 8.052 5.733 1.00 93.31 93 ILE A CA 1
ATOM 741 C C . ILE A 1 93 ? -2.749 8.714 4.459 1.00 93.31 93 ILE A C 1
ATOM 743 O O . ILE A 1 93 ? -1.585 8.523 4.094 1.00 93.31 93 ILE A O 1
ATOM 747 N N . ALA A 1 94 ? -3.586 9.507 3.791 1.00 89.19 94 ALA A N 1
ATOM 748 C CA . ALA A 1 94 ? -3.172 10.316 2.650 1.00 89.19 94 ALA A CA 1
ATOM 749 C C . ALA A 1 94 ? -2.501 11.612 3.133 1.00 89.19 94 ALA A C 1
ATOM 751 O O . ALA A 1 94 ? -3.096 12.377 3.890 1.00 89.19 94 ALA A O 1
ATOM 752 N N . VAL A 1 95 ? -1.267 11.868 2.699 1.00 84.12 95 VAL A N 1
ATOM 753 C CA . VAL A 1 95 ? -0.532 13.103 3.002 1.00 84.12 95 VAL A CA 1
ATOM 754 C C . VAL A 1 95 ? -0.305 13.909 1.724 1.00 84.12 95 VAL A C 1
ATOM 756 O O . VAL A 1 95 ? 0.120 13.369 0.702 1.00 84.12 95 VAL A O 1
ATOM 759 N N . GLY A 1 96 ? -0.589 15.214 1.783 1.00 67.94 96 GLY A N 1
ATOM 760 C CA . GLY A 1 96 ? -0.285 16.151 0.698 1.00 67.94 96 GLY A CA 1
ATOM 761 C C . GLY A 1 96 ? 1.220 16.241 0.403 1.00 67.94 96 GLY A C 1
ATOM 762 O O . GLY A 1 96 ? 2.050 15.777 1.188 1.00 67.94 96 GLY A O 1
ATOM 763 N N . GLU A 1 97 ? 1.582 16.857 -0.728 1.00 55.91 97 GLU A N 1
ATOM 764 C CA . GLU A 1 97 ? 2.932 16.827 -1.330 1.00 55.91 97 GLU A CA 1
ATOM 765 C C . GLU A 1 97 ? 4.094 17.286 -0.414 1.00 55.91 97 GLU A C 1
ATOM 767 O O . GLU A 1 97 ? 5.250 16.978 -0.689 1.00 55.91 97 GLU A O 1
ATOM 772 N N . LEU A 1 98 ? 3.817 17.966 0.702 1.00 52.22 98 LEU A N 1
ATOM 773 C CA . LEU A 1 98 ? 4.815 18.638 1.546 1.00 52.22 98 LEU A CA 1
ATOM 774 C C . LEU A 1 98 ? 5.420 17.796 2.689 1.00 52.22 98 LEU A C 1
ATOM 776 O O . LEU A 1 98 ? 6.370 18.248 3.325 1.00 52.22 98 LEU A O 1
ATOM 780 N N . MET A 1 99 ? 4.903 16.596 2.976 1.00 51.44 99 MET A N 1
ATOM 781 C CA . MET A 1 99 ? 5.162 15.913 4.263 1.00 51.44 99 MET A CA 1
ATOM 782 C C . MET A 1 99 ? 6.153 14.733 4.216 1.00 51.44 99 MET A C 1
ATOM 784 O O . MET A 1 99 ? 6.449 14.145 5.255 1.00 51.44 99 MET A O 1
ATOM 788 N N . LEU A 1 100 ? 6.687 14.361 3.049 1.00 51.16 100 LEU A N 1
ATOM 789 C CA . LEU A 1 100 ? 7.628 13.236 2.913 1.00 51.16 100 LEU A CA 1
ATOM 790 C C . LEU A 1 100 ? 9.002 13.743 2.441 1.00 51.16 100 LEU A C 1
ATOM 792 O O . LEU A 1 100 ? 9.358 13.572 1.276 1.00 51.16 100 LEU A O 1
ATOM 796 N N . ARG A 1 101 ? 9.740 14.399 3.348 1.00 47.81 101 ARG A N 1
ATOM 797 C CA 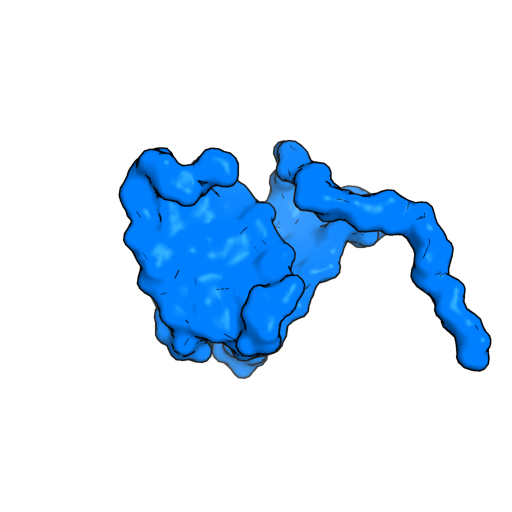. ARG A 1 101 ? 11.174 14.710 3.189 1.00 47.81 101 ARG A CA 1
ATOM 798 C C . ARG A 1 101 ? 12.045 13.557 3.688 1.00 47.81 101 ARG A C 1
ATOM 800 O O . ARG A 1 101 ? 11.650 12.904 4.683 1.00 47.81 101 ARG A O 1
#

pLDDT: mean 80.59, std 17.16, range [28.64, 94.25]

Radius of gyration: 14.27 Å; chains: 1; bounding box: 36×42×28 Å

Secondary structure (DSSP, 8-state):
---------------S--EEEEETTTTEEEEE--SSS-S-EEEEES--EEEE-SSEEEEEPTTSS-EEEEE-SSHHHHHHHHHHHHHTT-EEEE--TTS--

Foldseek 3Di:
DDDPPPPLPQCQDDPDDWDWDQDLVQRKIWTFDDDDDTSDIDMAGLFAEWEDEQQKIWTAHPVRPDIDIDGHPDSVCVVVVQVSNVSSVHHYHYDYPPPDD

Organism: Phytophthora infestans (strain T30-4) (NCBI:txid403677)